Protein AF-A0A060CL68-F1 (afdb_monomer_lite)

InterPro domains:
  IPR005195 Glycoside hydrolase, family 65, central catalytic [PF03632] (17-59)
  IPR008928 Six-hairpin glycosidase superfamily [SSF48208] (2-57)
  IPR012341 Six-hairpin glycosidase-like superfamily [G3DSA:1.50.10.10] (11-59)

Radius of gyration: 13.28 Å; chains: 1; bounding box: 31×22×34 Å

Sequence (59 aa):
MSDVAIQGDAAAQQGIRFNLFQLFSTYYGEDARLNIGPKGFTGEKYGGATYWDTEAFAV

Foldseek 3Di:
DDQDDDPPDPVVNVVVVVVVVVVVVLPDCPDVVDFAAPCRPPDCVRHRDDDCCCVPPVD

pLDDT: mean 94.49, std 5.67, range [63.0, 98.62]

Structure (mmCIF, N/CA/C/O backbone):
data_AF-A0A060CL68-F1
#
_entry.id   AF-A0A060CL68-F1
#
loop_
_atom_site.group_PDB
_atom_site.id
_atom_site.type_symbol
_atom_site.label_atom_id
_atom_site.label_alt_id
_atom_site.label_comp_id
_atom_site.label_asym_id
_atom_site.label_entity_id
_atom_site.label_seq_id
_atom_site.pdbx_PDB_ins_code
_atom_site.Cartn_x
_atom_site.Cartn_y
_atom_site.Cartn_z
_atom_site.occupancy
_atom_site.B_iso_or_equiv
_atom_site.auth_seq_id
_atom_site.auth_comp_id
_atom_site.auth_asym_id
_atom_site.auth_atom_id
_atom_site.pdbx_PDB_model_num
ATOM 1 N N . MET A 1 1 ? -14.734 -5.337 -6.284 1.00 63.00 1 MET A N 1
ATOM 2 C CA . MET A 1 1 ? -15.521 -6.141 -5.319 1.00 63.00 1 MET A CA 1
ATOM 3 C C . MET A 1 1 ? -14.581 -6.744 -4.275 1.00 63.00 1 MET A C 1
ATOM 5 O O . MET A 1 1 ? -14.360 -7.944 -4.269 1.00 63.00 1 MET A O 1
ATOM 9 N N . SER A 1 2 ? -13.986 -5.906 -3.428 1.00 91.88 2 SER A N 1
ATOM 10 C CA . SER A 1 2 ? -12.919 -6.303 -2.488 1.00 91.88 2 SER A CA 1
ATOM 11 C C . SER A 1 2 ? -13.012 -5.557 -1.149 1.00 91.88 2 SER A C 1
ATOM 13 O O . SER A 1 2 ? -12.044 -5.516 -0.401 1.00 91.88 2 SER A O 1
ATOM 15 N N . ASP A 1 3 ? -14.162 -4.938 -0.852 1.00 96.62 3 ASP A N 1
ATOM 16 C CA . ASP A 1 3 ? -14.355 -4.214 0.408 1.00 96.62 3 ASP A CA 1
ATOM 17 C C . ASP A 1 3 ? -14.336 -5.176 1.602 1.00 96.62 3 ASP A C 1
ATOM 19 O O . ASP A 1 3 ? -14.876 -6.282 1.534 1.00 96.62 3 ASP A O 1
ATOM 23 N N . VAL A 1 4 ? -13.747 -4.719 2.706 1.00 97.38 4 VAL A N 1
ATOM 24 C CA . VAL A 1 4 ? -13.710 -5.433 3.984 1.00 97.38 4 VAL A CA 1
ATOM 25 C C . VAL A 1 4 ? -14.441 -4.582 5.014 1.00 97.38 4 VAL A C 1
ATOM 27 O O . VAL A 1 4 ? -13.981 -3.502 5.394 1.00 97.38 4 VAL A O 1
ATOM 30 N N . ALA A 1 5 ? -15.598 -5.072 5.459 1.00 97.75 5 ALA A N 1
ATOM 31 C CA . ALA A 1 5 ? -16.417 -4.409 6.464 1.00 97.75 5 ALA A CA 1
ATOM 32 C C . ALA A 1 5 ? -15.985 -4.822 7.881 1.00 97.75 5 ALA A C 1
ATOM 34 O O . ALA A 1 5 ? -15.974 -6.006 8.214 1.00 97.75 5 ALA A O 1
ATOM 35 N N . ILE A 1 6 ? -15.669 -3.839 8.721 1.00 97.94 6 ILE A N 1
ATOM 36 C CA . ILE A 1 6 ? -15.316 -3.991 10.132 1.00 97.94 6 ILE A CA 1
ATOM 37 C C . ILE A 1 6 ? -16.361 -3.241 10.957 1.00 97.94 6 ILE A C 1
ATOM 39 O O . ILE A 1 6 ? -16.566 -2.039 10.794 1.00 97.94 6 ILE A O 1
ATOM 43 N N . GLN A 1 7 ? -17.033 -3.964 11.850 1.00 97.75 7 GLN A N 1
ATOM 44 C CA . GLN A 1 7 ? -18.019 -3.403 12.772 1.00 97.75 7 GLN A CA 1
ATOM 45 C C . GLN A 1 7 ? -17.394 -3.167 14.147 1.00 97.75 7 GLN A C 1
ATOM 47 O O . GLN A 1 7 ? -16.536 -3.928 14.584 1.00 97.75 7 GLN A O 1
ATOM 52 N N . GLY A 1 8 ? -17.844 -2.122 14.842 1.00 97.56 8 GLY A N 1
ATOM 53 C CA . GLY A 1 8 ? -17.389 -1.805 16.201 1.00 97.56 8 GLY A CA 1
ATOM 54 C C . GLY A 1 8 ? -16.055 -1.056 16.286 1.00 97.56 8 GLY A C 1
ATOM 55 O O . GLY A 1 8 ? -15.723 -0.575 17.363 1.00 97.56 8 GLY A O 1
ATOM 56 N N . ASP A 1 9 ? -15.337 -0.884 15.171 1.00 97.88 9 ASP A N 1
ATOM 57 C CA . ASP A 1 9 ? -14.092 -0.110 15.112 1.00 97.88 9 ASP A CA 1
ATOM 58 C C . ASP A 1 9 ? -14.018 0.736 13.829 1.00 97.88 9 ASP A C 1
ATOM 60 O O . ASP A 1 9 ? -13.697 0.259 12.737 1.00 97.88 9 ASP A O 1
ATOM 64 N N . ALA A 1 10 ? -14.330 2.028 13.969 1.00 98.31 10 ALA A N 1
ATOM 65 C CA . ALA A 1 10 ? -14.334 2.974 12.857 1.00 98.31 10 ALA A CA 1
ATOM 66 C C . ALA A 1 10 ? -12.921 3.296 12.338 1.00 98.31 10 ALA A C 1
ATOM 68 O O . ALA A 1 10 ? -12.751 3.517 11.136 1.00 98.31 10 ALA A O 1
ATOM 69 N N . ALA A 1 11 ? -11.911 3.301 13.213 1.00 98.38 11 ALA A N 1
ATOM 70 C CA . ALA A 1 11 ? -10.535 3.593 12.822 1.00 98.38 11 ALA A CA 1
ATOM 71 C C . ALA A 1 11 ? -9.956 2.432 12.006 1.00 98.38 11 ALA A C 1
ATOM 73 O O . ALA A 1 11 ? -9.375 2.655 10.941 1.00 98.38 11 ALA A O 1
ATOM 74 N N . ALA A 1 12 ? -10.198 1.191 12.440 1.00 98.31 12 ALA A N 1
ATOM 75 C C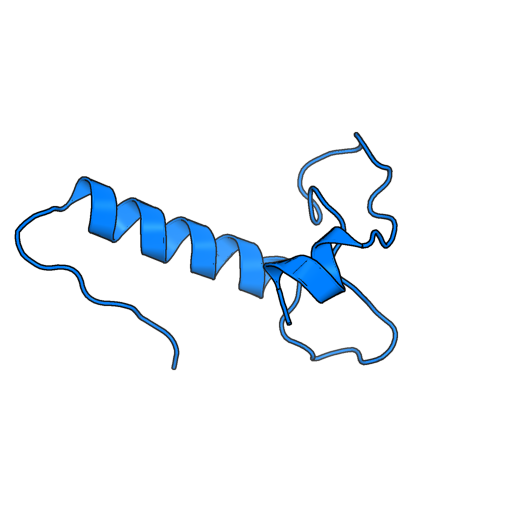A . ALA A 1 12 ? -9.830 0.008 11.668 1.00 98.31 12 ALA A CA 1
ATOM 76 C C . ALA A 1 12 ? -10.568 -0.042 10.319 1.00 98.31 12 ALA A C 1
ATOM 78 O O . ALA A 1 12 ? -9.941 -0.301 9.289 1.00 98.31 12 ALA A O 1
ATOM 79 N N . GLN A 1 13 ? -11.870 0.277 10.293 1.00 98.62 13 GLN A N 1
ATOM 80 C CA . GLN A 1 13 ? -12.650 0.338 9.052 1.00 98.62 13 GLN A CA 1
ATOM 81 C C . GLN A 1 13 ? -12.084 1.358 8.052 1.00 98.62 13 GLN A C 1
ATOM 83 O O . GLN A 1 13 ? -12.036 1.078 6.849 1.00 98.62 13 GLN A O 1
ATOM 88 N N . GLN A 1 14 ? -11.666 2.533 8.528 1.00 98.44 14 GLN A N 1
ATOM 89 C CA . GLN A 1 14 ? -11.009 3.536 7.691 1.00 98.44 14 GLN A CA 1
ATOM 90 C C . GLN A 1 14 ? -9.648 3.033 7.198 1.00 98.44 14 GLN A C 1
ATOM 92 O O . GLN A 1 14 ? -9.353 3.149 6.009 1.00 98.44 14 GLN A O 1
ATOM 97 N N . GLY A 1 15 ? -8.842 2.453 8.091 1.00 98.50 15 GLY A N 1
ATOM 98 C CA . GLY A 1 15 ? -7.503 1.957 7.779 1.00 98.50 15 GLY A CA 1
ATOM 99 C C . GLY A 1 15 ? -7.507 0.894 6.682 1.00 98.50 15 GLY A C 1
ATOM 100 O O . GLY A 1 15 ? -6.795 1.038 5.690 1.00 98.50 15 GLY A O 1
ATOM 101 N N . ILE A 1 16 ? -8.355 -0.135 6.798 1.00 98.12 16 ILE A N 1
ATOM 102 C CA . ILE A 1 16 ? -8.393 -1.210 5.795 1.00 98.12 16 ILE A CA 1
ATOM 103 C C . ILE A 1 16 ? -8.848 -0.702 4.424 1.00 98.12 16 ILE A C 1
ATOM 105 O O . ILE A 1 16 ? -8.269 -1.067 3.402 1.00 98.12 16 ILE A O 1
ATOM 109 N N . ARG A 1 17 ? -9.827 0.209 4.389 1.00 98.44 17 ARG A N 1
ATOM 110 C CA . ARG A 1 17 ? -10.291 0.819 3.136 1.00 98.44 17 ARG A CA 1
ATOM 111 C C . ARG A 1 17 ? -9.235 1.723 2.513 1.00 98.44 17 ARG A C 1
ATOM 113 O O . ARG A 1 17 ? -9.075 1.693 1.298 1.00 98.44 17 ARG A O 1
ATOM 120 N N . PHE A 1 18 ? -8.495 2.483 3.320 1.00 98.19 18 PHE A N 1
ATOM 121 C CA . PHE A 1 18 ? -7.386 3.303 2.832 1.00 98.19 18 PHE A CA 1
ATOM 122 C C . PHE 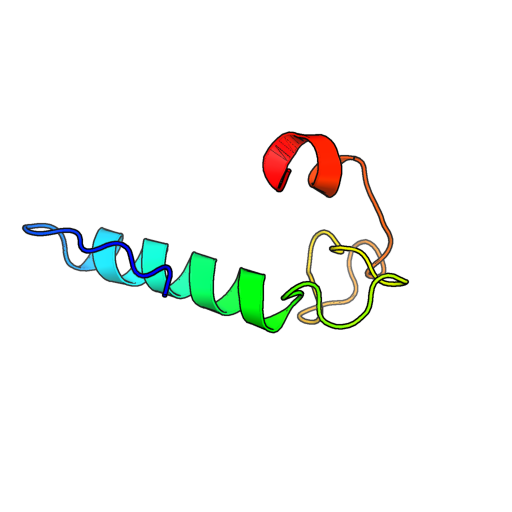A 1 18 ? -6.275 2.442 2.217 1.00 98.19 18 PHE A C 1
ATOM 124 O O . PHE A 1 18 ? -5.802 2.750 1.123 1.00 98.19 18 P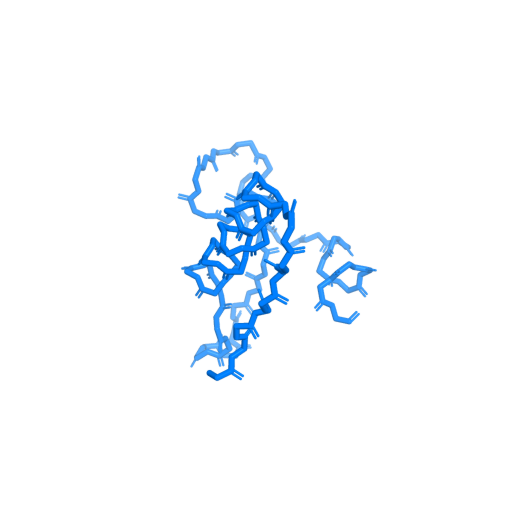HE A O 1
ATOM 131 N N . ASN A 1 19 ? -5.913 1.335 2.872 1.00 97.94 19 ASN A N 1
ATOM 132 C CA . ASN A 1 19 ? -4.901 0.408 2.366 1.00 97.94 19 ASN A CA 1
ATOM 133 C C . ASN A 1 19 ? -5.313 -0.190 1.013 1.00 97.94 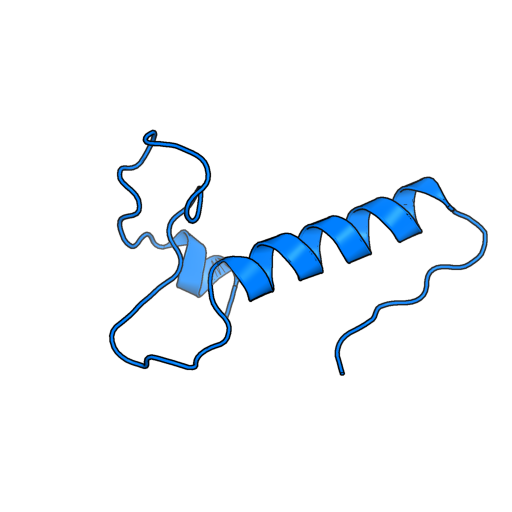19 ASN A C 1
ATOM 135 O O . ASN A 1 19 ? -4.545 -0.127 0.056 1.00 97.94 19 ASN A O 1
ATOM 139 N N . LEU A 1 20 ? -6.542 -0.711 0.914 1.00 97.38 20 LEU A N 1
ATOM 140 C CA . LEU A 1 20 ? -7.075 -1.271 -0.334 1.00 97.38 20 LEU A CA 1
ATOM 141 C C . LEU A 1 20 ? -7.158 -0.221 -1.444 1.00 97.38 20 LEU A C 1
ATOM 143 O O . LEU A 1 20 ? -6.810 -0.501 -2.589 1.00 97.38 20 LEU A O 1
ATOM 147 N N . PHE A 1 21 ? -7.584 0.997 -1.102 1.00 97.44 21 PHE A N 1
ATOM 148 C CA . PHE A 1 21 ? -7.646 2.101 -2.050 1.00 97.44 21 PHE A CA 1
ATOM 149 C C . PHE A 1 21 ? -6.265 2.415 -2.640 1.00 97.44 21 PHE A C 1
ATOM 151 O O . PHE A 1 21 ? -6.133 2.472 -3.861 1.00 97.44 21 PHE A O 1
ATOM 158 N N . GLN A 1 22 ? -5.233 2.577 -1.807 1.00 98.06 22 GLN A N 1
ATOM 159 C CA . GLN A 1 22 ? -3.880 2.893 -2.282 1.00 98.06 22 GLN A CA 1
ATOM 160 C C . GLN A 1 22 ? -3.251 1.737 -3.068 1.00 98.06 22 GLN A C 1
ATOM 162 O O . GLN A 1 22 ? -2.602 1.977 -4.088 1.00 98.06 22 GLN A O 1
ATOM 167 N N . LEU A 1 23 ? -3.480 0.492 -2.635 1.00 96.69 23 LEU A N 1
ATOM 168 C CA . LEU A 1 23 ? -2.987 -0.696 -3.330 1.00 96.69 23 LEU A CA 1
ATOM 169 C C . LEU A 1 23 ? -3.531 -0.754 -4.762 1.00 96.69 23 LEU A C 1
ATOM 171 O O . LEU A 1 23 ? -2.753 -0.781 -5.711 1.00 96.69 23 LEU A O 1
ATOM 175 N N . PHE A 1 24 ? -4.855 -0.681 -4.926 1.00 96.31 24 PHE A N 1
ATOM 176 C CA . PHE A 1 24 ? -5.480 -0.764 -6.248 1.00 96.31 24 PHE A CA 1
ATOM 177 C C . PHE A 1 24 ? -5.289 0.498 -7.093 1.00 96.31 24 PHE A C 1
ATOM 179 O O . PHE A 1 24 ? -5.262 0.404 -8.315 1.00 96.31 24 PHE A O 1
ATOM 186 N N . SER A 1 25 ? -5.095 1.663 -6.466 1.00 96.69 25 SER A N 1
ATOM 187 C CA . SER A 1 25 ? -4.691 2.882 -7.184 1.00 96.69 25 SER A CA 1
ATOM 188 C C . SER A 1 25 ? -3.258 2.795 -7.720 1.00 96.69 25 SER A C 1
ATOM 190 O O . SER A 1 25 ? -2.938 3.441 -8.714 1.00 96.69 25 SER A O 1
ATOM 192 N N . THR A 1 26 ? -2.391 2.012 -7.069 1.00 96.75 26 THR A N 1
ATOM 193 C CA . THR A 1 26 ? -1.018 1.767 -7.531 1.00 96.75 26 THR A CA 1
ATOM 194 C C . THR A 1 26 ? -0.993 0.703 -8.621 1.00 96.75 26 THR A C 1
ATOM 196 O O . THR A 1 26 ? -0.348 0.889 -9.651 1.00 96.75 26 THR A O 1
ATOM 199 N N . TYR A 1 27 ? -1.682 -0.418 -8.405 1.00 95.56 27 TYR A N 1
ATOM 200 C CA . TYR A 1 27 ? -1.712 -1.512 -9.364 1.00 95.56 27 TYR A CA 1
ATOM 201 C C . TYR A 1 27 ? -2.982 -2.353 -9.219 1.00 95.56 27 TYR A C 1
ATOM 203 O O . TYR A 1 27 ? -3.294 -2.858 -8.142 1.00 95.56 27 TYR A O 1
ATOM 211 N N . TYR A 1 28 ? -3.687 -2.542 -10.336 1.00 95.94 28 TYR A N 1
ATOM 212 C CA . TYR A 1 28 ? -4.882 -3.389 -10.420 1.00 95.94 28 TYR A CA 1
ATOM 213 C C . TYR A 1 28 ? -4.753 -4.516 -11.457 1.00 95.94 28 TYR A C 1
ATOM 215 O O . TYR A 1 28 ? -5.738 -5.147 -11.825 1.00 95.94 28 TYR A O 1
ATOM 223 N N . GLY A 1 29 ? -3.535 -4.780 -11.945 1.00 94.69 29 GLY A N 1
ATOM 224 C CA . GLY A 1 29 ? -3.291 -5.851 -12.916 1.00 94.69 29 GLY A CA 1
ATOM 225 C C . GLY A 1 29 ? -3.676 -5.525 -14.361 1.00 94.69 29 GLY A C 1
ATOM 226 O O . GLY A 1 29 ? -3.672 -6.422 -15.197 1.00 94.69 29 GLY A O 1
ATOM 227 N N . GLU A 1 30 ? -4.008 -4.269 -14.674 1.00 96.81 30 GLU A N 1
ATOM 228 C CA . GLU A 1 30 ? -4.457 -3.878 -16.021 1.00 96.81 30 GLU A CA 1
ATOM 229 C C . GLU A 1 30 ? -3.327 -3.865 -17.064 1.00 96.81 30 GLU A C 1
ATOM 231 O O . GLU A 1 30 ? -3.581 -4.065 -18.251 1.00 96.81 30 GLU A O 1
ATOM 236 N N . ASP A 1 31 ? -2.076 -3.679 -16.632 1.00 96.81 31 ASP A N 1
ATOM 237 C CA . ASP A 1 31 ? -0.888 -3.796 -17.481 1.00 96.81 31 ASP A CA 1
ATOM 238 C C . ASP A 1 31 ? 0.061 -4.855 -16.916 1.00 96.81 31 ASP A C 1
ATOM 240 O O . ASP A 1 31 ? 0.764 -4.622 -15.934 1.00 96.81 31 ASP A O 1
ATOM 244 N N . ALA A 1 32 ? 0.115 -6.010 -17.582 1.00 95.31 32 ALA A N 1
ATOM 245 C CA . ALA A 1 32 ? 0.925 -7.158 -17.173 1.00 95.31 32 ALA A CA 1
ATOM 246 C C . ALA A 1 32 ? 2.447 -6.911 -17.215 1.00 95.31 32 ALA A C 1
ATOM 248 O O . ALA A 1 32 ? 3.216 -7.770 -16.786 1.00 95.31 32 ALA A O 1
ATOM 249 N N . ARG A 1 33 ? 2.903 -5.776 -17.760 1.00 96.25 33 ARG A N 1
ATOM 250 C CA . ARG A 1 33 ? 4.327 -5.402 -17.799 1.00 96.25 33 ARG A CA 1
ATOM 251 C C . ARG A 1 33 ? 4.782 -4.684 -16.527 1.00 96.25 33 ARG A C 1
ATOM 253 O O . ARG A 1 33 ? 5.986 -4.539 -16.325 1.00 96.25 33 ARG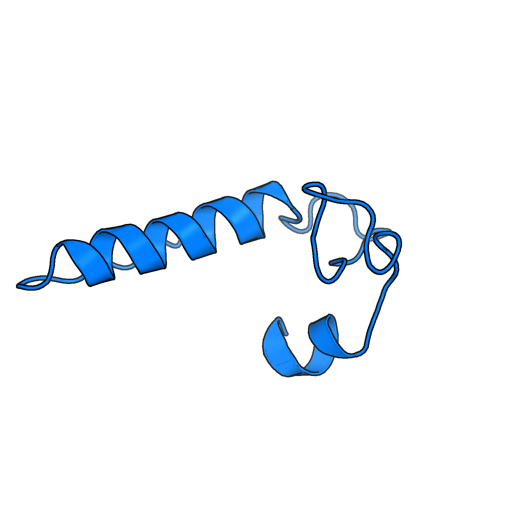 A O 1
ATOM 260 N N . LEU A 1 34 ? 3.844 -4.174 -15.728 1.00 96.19 34 LEU A N 1
ATOM 261 C CA . LEU A 1 34 ? 4.128 -3.403 -14.519 1.00 96.19 34 LEU A CA 1
ATOM 262 C C . LEU A 1 34 ? 4.206 -4.299 -13.278 1.00 96.19 34 LEU A C 1
ATOM 264 O O . LEU A 1 34 ? 3.798 -5.458 -13.287 1.00 96.19 34 LEU A O 1
ATOM 268 N N . ASN A 1 35 ? 4.745 -3.733 -12.198 1.00 94.81 35 ASN A N 1
ATOM 269 C CA . ASN A 1 35 ? 4.811 -4.354 -10.880 1.00 94.81 35 ASN A CA 1
ATOM 270 C C . ASN A 1 35 ? 4.636 -3.278 -9.780 1.00 94.81 35 ASN A C 1
ATOM 272 O O . ASN A 1 35 ? 4.496 -2.092 -10.092 1.00 94.81 35 ASN A O 1
ATOM 276 N N . ILE A 1 36 ? 4.627 -3.665 -8.504 1.00 95.31 36 ILE A N 1
ATOM 277 C CA . ILE A 1 36 ? 4.315 -2.799 -7.364 1.00 95.31 36 ILE A CA 1
ATOM 278 C C . ILE A 1 36 ? 5.607 -2.261 -6.738 1.00 95.31 36 ILE A C 1
ATOM 280 O O . ILE A 1 36 ? 6.386 -2.991 -6.129 1.00 95.31 36 ILE A O 1
ATOM 284 N N . GLY A 1 37 ? 5.833 -0.952 -6.861 1.00 95.25 37 GLY A N 1
ATOM 285 C CA . GLY A 1 37 ? 6.935 -0.283 -6.169 1.00 95.25 37 GLY A CA 1
ATOM 286 C C . GLY A 1 37 ? 6.654 -0.096 -4.665 1.00 95.25 37 GLY A C 1
ATOM 287 O O . GLY A 1 37 ? 5.502 0.151 -4.300 1.00 95.25 37 GLY A O 1
ATOM 288 N N . PRO A 1 38 ? 7.672 -0.077 -3.777 1.00 94.00 38 PRO A N 1
ATOM 289 C CA . PRO A 1 38 ? 7.476 0.016 -2.319 1.00 94.00 38 PRO A CA 1
ATOM 290 C C . PRO A 1 38 ? 6.731 1.266 -1.829 1.00 94.00 38 PRO A C 1
ATOM 292 O O . PRO A 1 38 ? 6.240 1.316 -0.702 1.00 94.00 38 PRO A O 1
ATOM 295 N N . LYS A 1 39 ? 6.698 2.323 -2.645 1.00 95.06 39 LYS A N 1
ATOM 296 C CA . LYS A 1 39 ? 5.958 3.565 -2.375 1.00 95.06 39 LYS A CA 1
ATOM 297 C C . LYS A 1 39 ? 4.934 3.893 -3.458 1.00 95.06 39 LYS A C 1
ATOM 299 O O . LYS A 1 39 ? 4.497 5.039 -3.540 1.00 95.06 39 LYS A O 1
ATOM 304 N N . GLY A 1 40 ? 4.592 2.914 -4.297 1.00 94.31 40 GLY A N 1
ATOM 305 C CA . GLY A 1 40 ? 3.756 3.121 -5.473 1.00 94.31 40 GLY A CA 1
ATOM 306 C C . GLY A 1 40 ? 4.155 4.390 -6.225 1.00 94.31 40 GLY A C 1
ATOM 307 O O . GLY A 1 40 ? 5.332 4.607 -6.516 1.00 94.31 40 GLY A O 1
ATOM 308 N N . PHE A 1 41 ? 3.178 5.265 -6.448 1.00 95.12 41 PHE A N 1
ATOM 309 C CA . PHE A 1 41 ? 3.366 6.557 -7.115 1.00 95.12 41 PHE A CA 1
ATOM 310 C C . PHE A 1 41 ? 3.316 7.758 -6.158 1.00 95.12 41 PHE A C 1
ATOM 312 O O . PHE A 1 41 ? 2.945 8.857 -6.564 1.00 95.12 41 PHE A O 1
ATOM 319 N N . THR A 1 42 ? 3.662 7.577 -4.878 1.00 96.88 42 THR A N 1
ATOM 320 C CA . THR A 1 42 ? 3.493 8.622 -3.848 1.00 96.88 42 THR A CA 1
ATOM 321 C C . THR 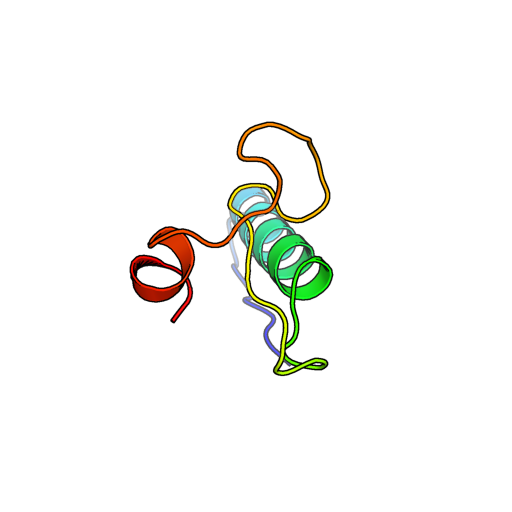A 1 42 ? 4.807 9.182 -3.300 1.00 96.88 42 THR A C 1
ATOM 323 O O . THR A 1 42 ? 4.810 9.871 -2.279 1.00 96.88 42 THR A O 1
ATOM 326 N N . GLY A 1 43 ? 5.946 8.869 -3.916 1.00 94.81 43 GLY A N 1
ATOM 327 C CA . GLY A 1 43 ? 7.239 9.430 -3.530 1.00 94.81 43 GLY A CA 1
ATOM 328 C C . GLY A 1 43 ? 8.423 8.747 -4.204 1.00 94.81 43 GLY A C 1
ATOM 329 O O . GLY A 1 43 ? 8.293 7.681 -4.793 1.00 94.81 43 GLY A O 1
ATOM 330 N N . GLU A 1 44 ? 9.598 9.361 -4.080 1.00 95.12 44 GLU A N 1
ATOM 331 C CA . GLU A 1 44 ? 10.789 8.954 -4.842 1.00 95.12 44 GLU A CA 1
ATOM 332 C C . GLU A 1 44 ? 11.698 7.962 -4.111 1.00 95.12 44 GLU A C 1
ATOM 334 O O . GLU A 1 44 ? 12.524 7.291 -4.728 1.00 95.12 44 GLU A O 1
ATOM 339 N N . LYS A 1 45 ? 11.579 7.837 -2.783 1.00 90.06 45 LYS A N 1
ATOM 340 C CA . LYS A 1 45 ? 12.398 6.877 -2.031 1.00 90.06 45 LYS A CA 1
ATOM 341 C C . LYS A 1 45 ? 12.111 5.457 -2.541 1.00 90.06 45 LYS A C 1
ATOM 343 O O . LYS A 1 45 ? 10.959 5.040 -2.543 1.00 90.06 45 LYS A O 1
ATOM 348 N N . TYR A 1 46 ? 13.173 4.728 -2.896 1.00 91.44 46 TYR A N 1
ATOM 349 C CA . TYR A 1 46 ? 13.152 3.416 -3.573 1.00 91.44 46 TYR A CA 1
ATOM 350 C C . TYR A 1 46 ? 12.807 3.445 -5.075 1.00 91.44 46 TYR A C 1
ATOM 352 O O . TYR A 1 46 ? 12.700 2.395 -5.700 1.00 91.44 46 TYR A O 1
ATOM 360 N N . GLY A 1 47 ? 12.672 4.630 -5.679 1.00 92.19 47 GLY A N 1
ATOM 361 C CA . GLY A 1 47 ? 12.658 4.824 -7.134 1.00 92.19 47 GLY A CA 1
ATOM 362 C C . GLY A 1 47 ? 11.490 4.189 -7.893 1.00 92.19 47 GLY A C 1
ATOM 363 O O . GLY A 1 47 ? 11.564 4.091 -9.112 1.00 92.19 47 GLY A O 1
ATOM 364 N N . GLY A 1 48 ? 10.448 3.716 -7.202 1.00 91.38 48 GLY A N 1
ATOM 365 C CA . GLY A 1 48 ? 9.334 2.992 -7.826 1.00 91.38 48 GLY A CA 1
ATOM 366 C C . GLY A 1 48 ? 9.734 1.658 -8.473 1.00 91.38 48 GLY A C 1
ATOM 367 O O . GLY A 1 48 ? 8.961 1.112 -9.253 1.00 91.38 48 GLY A O 1
ATOM 368 N N . ALA A 1 49 ? 10.933 1.144 -8.178 1.00 93.94 49 ALA A N 1
ATOM 369 C CA . ALA A 1 49 ? 11.435 -0.098 -8.753 1.00 93.94 49 ALA A CA 1
ATOM 370 C C . ALA A 1 49 ? 10.772 -1.331 -8.121 1.00 93.94 49 ALA A C 1
ATOM 372 O O . ALA A 1 49 ? 10.137 -1.243 -7.071 1.00 93.94 49 ALA A O 1
ATOM 373 N N . THR A 1 50 ? 10.944 -2.489 -8.755 1.00 94.25 50 THR A N 1
ATOM 374 C CA . THR A 1 50 ? 10.479 -3.779 -8.235 1.00 94.25 50 THR A CA 1
ATOM 375 C C . THR A 1 50 ? 11.405 -4.291 -7.138 1.00 94.25 50 THR A C 1
ATOM 377 O O . THR A 1 50 ? 12.626 -4.303 -7.298 1.00 94.25 50 THR A O 1
ATOM 380 N N . TYR A 1 51 ? 10.808 -4.758 -6.045 1.00 95.19 51 TYR A N 1
ATOM 381 C CA . TYR A 1 51 ? 11.494 -5.401 -4.928 1.00 95.19 51 TYR A CA 1
ATOM 382 C C . TYR A 1 51 ? 10.745 -6.671 -4.516 1.00 95.19 51 TYR A C 1
ATOM 384 O O . TYR A 1 51 ? 9.571 -6.832 -4.852 1.00 95.19 51 TYR A O 1
ATOM 392 N N . TRP A 1 52 ? 11.426 -7.508 -3.724 1.00 93.75 52 TRP A N 1
ATOM 393 C CA . TRP A 1 52 ? 10.880 -8.717 -3.088 1.00 93.75 52 TRP A CA 1
ATOM 394 C C . TRP A 1 52 ? 9.602 -8.465 -2.271 1.00 93.75 52 TRP A C 1
ATOM 396 O O . TRP A 1 52 ? 8.861 -9.402 -1.983 1.00 93.75 52 TRP A O 1
ATOM 406 N N . ASP A 1 53 ? 9.338 -7.204 -1.913 1.00 92.88 53 ASP A N 1
ATOM 407 C CA . ASP A 1 53 ? 8.105 -6.745 -1.289 1.00 92.88 53 ASP A CA 1
ATOM 408 C C . ASP A 1 53 ? 6.851 -7.247 -2.030 1.00 92.88 53 ASP A C 1
ATOM 410 O O . ASP A 1 53 ? 5.856 -7.591 -1.390 1.00 92.88 53 ASP A O 1
ATOM 414 N N . THR A 1 54 ? 6.904 -7.336 -3.364 1.00 89.62 54 THR A N 1
ATOM 415 C CA . THR A 1 54 ? 5.773 -7.811 -4.174 1.00 89.62 54 THR A CA 1
ATOM 416 C C . THR A 1 54 ? 5.476 -9.279 -3.885 1.00 89.62 54 THR A C 1
ATOM 418 O O . THR A 1 54 ? 4.365 -9.618 -3.482 1.00 89.62 54 THR A O 1
ATOM 421 N N . GLU A 1 55 ? 6.458 -10.159 -4.063 1.00 91.19 55 GLU A N 1
ATOM 422 C CA . GLU A 1 55 ? 6.244 -11.605 -3.982 1.00 91.19 55 GLU A CA 1
ATOM 423 C C . GLU A 1 55 ? 6.093 -12.110 -2.543 1.00 91.19 55 GLU A C 1
ATOM 425 O O . GLU A 1 55 ? 5.554 -13.190 -2.334 1.00 91.19 55 GLU A O 1
ATOM 430 N N . ALA A 1 56 ? 6.585 -11.365 -1.550 1.00 91.38 56 ALA A N 1
ATOM 431 C CA . ALA A 1 56 ? 6.500 -11.768 -0.148 1.00 91.38 56 ALA A CA 1
ATOM 432 C C . ALA A 1 56 ? 5.239 -11.260 0.569 1.00 91.38 56 ALA A C 1
ATOM 434 O O . ALA A 1 56 ? 4.804 -11.894 1.532 1.00 91.38 56 ALA A O 1
ATOM 435 N N . PHE A 1 57 ? 4.684 -10.110 0.158 1.00 88.94 57 PHE A N 1
ATOM 436 C CA . PHE A 1 57 ? 3.598 -9.450 0.899 1.00 88.94 57 PHE A CA 1
ATOM 437 C C . PHE A 1 57 ? 2.362 -9.103 0.065 1.00 88.94 57 PHE A C 1
ATOM 439 O O . PHE A 1 57 ? 1.313 -8.843 0.657 1.00 88.94 57 PHE A O 1
ATOM 446 N N . ALA A 1 58 ? 2.460 -9.057 -1.267 1.00 86.06 58 ALA A N 1
ATOM 447 C CA . ALA A 1 58 ? 1.333 -8.701 -2.131 1.00 86.06 58 ALA A CA 1
ATOM 448 C C . ALA A 1 58 ? 0.740 -9.896 -2.900 1.00 86.06 58 ALA A C 1
ATOM 450 O O . ALA A 1 58 ? -0.435 -9.831 -3.268 1.00 86.06 58 ALA A O 1
ATOM 451 N N . VAL A 1 59 ? 1.528 -10.955 -3.132 1.00 74.25 59 VAL A N 1
ATOM 452 C CA . VAL A 1 59 ? 1.142 -12.188 -3.849 1.00 74.25 59 VAL A CA 1
ATOM 453 C C . VAL A 1 59 ? 1.069 -13.379 -2.902 1.00 74.25 59 VAL A C 1
ATOM 455 O O . VAL A 1 59 ? 1.951 -13.490 -2.026 1.00 74.25 59 VAL A O 1
#

Secondary structure (DSSP, 8-state):
------SS-HHHHHHHHHHHHHHHHH--SS-TT----TTTTS-STTTT---THIIIII-

Organism: NCBI:txid237778